Protein AF-A0A9D3VEQ7-F1 (afdb_monomer)

Secondary structure (DSSP, 8-state):
-PPPEEEEEEE-SS-EEEEEE-TT--EEEEEEESEEEEEEE-TTS-EEEEEEETT-EEEEPTT--EEEEE-SSS-EEEEEEESSS----EEHHHHHHH-SSPPPHHHHHHHHT--HHHHHHHHHHHSPP--

Structure (mmCIF, N/CA/C/O backbone):
data_AF-A0A9D3VEQ7-F1
#
_entry.id   AF-A0A9D3VEQ7-F1
#
loop_
_atom_site.group_PDB
_atom_site.id
_atom_site.type_symbol
_atom_site.label_atom_id
_atom_site.label_alt_id
_atom_site.label_comp_id
_atom_site.label_asym_id
_atom_site.label_entity_id
_atom_site.label_seq_id
_atom_site.pdbx_PDB_ins_code
_atom_site.Cartn_x
_atom_site.Cartn_y
_atom_site.Cartn_z
_atom_site.occupancy
_atom_site.B_iso_or_equiv
_atom_site.auth_seq_id
_atom_site.auth_comp_id
_atom_site.auth_asym_id
_atom_site.auth_atom_id
_atom_site.pdbx_PDB_model_num
ATOM 1 N N . MET A 1 1 ? -15.790 -11.306 -22.509 1.00 41.59 1 MET A N 1
ATOM 2 C CA . MET A 1 1 ? -14.312 -11.363 -22.578 1.00 41.59 1 MET A CA 1
ATOM 3 C C . MET A 1 1 ? -13.755 -10.433 -21.507 1.00 41.59 1 MET A C 1
ATOM 5 O O . MET A 1 1 ? -14.306 -9.340 -21.404 1.00 41.59 1 MET A O 1
ATOM 9 N N . PRO A 1 2 ? -12.759 -10.815 -20.685 1.00 47.62 2 PRO A N 1
ATOM 10 C CA . PRO A 1 2 ? -12.171 -9.885 -19.728 1.00 47.62 2 PRO A CA 1
ATOM 11 C C . PRO A 1 2 ? -11.446 -8.769 -20.483 1.00 47.62 2 PRO A C 1
ATOM 13 O O . PRO A 1 2 ? -10.547 -9.005 -21.283 1.00 47.62 2 PRO A O 1
ATOM 16 N N . THR A 1 3 ? -11.942 -7.560 -20.284 1.00 61.19 3 THR A N 1
ATOM 17 C CA . THR A 1 3 ? -11.346 -6.291 -20.683 1.00 61.19 3 THR A CA 1
ATOM 18 C C . THR A 1 3 ? -10.041 -5.950 -19.946 1.00 61.19 3 THR A C 1
ATOM 20 O O . THR A 1 3 ? -10.096 -5.984 -18.721 1.00 61.19 3 THR A O 1
ATOM 23 N N . ASN A 1 4 ? -8.934 -5.543 -20.585 1.00 70.19 4 ASN A N 1
ATOM 24 C CA . ASN A 1 4 ? -7.809 -4.876 -19.893 1.00 70.19 4 ASN A CA 1
ATOM 25 C C . ASN A 1 4 ? -8.074 -3.362 -19.748 1.00 70.19 4 ASN A C 1
ATOM 27 O O . ASN A 1 4 ? -8.793 -2.790 -20.569 1.00 70.19 4 ASN A O 1
ATOM 31 N N . SER A 1 5 ? -7.466 -2.696 -18.757 1.00 74.56 5 SER A N 1
ATOM 32 C CA . SER A 1 5 ? -7.425 -1.222 -18.673 1.00 74.56 5 SER A CA 1
ATOM 33 C C . SER A 1 5 ? -6.005 -0.703 -18.447 1.00 74.56 5 SER A C 1
ATOM 35 O O . SER A 1 5 ? -5.143 -1.407 -17.926 1.00 74.56 5 SER A O 1
ATOM 37 N N . ALA A 1 6 ? -5.751 0.539 -18.850 1.00 66.94 6 ALA A N 1
ATOM 38 C CA . ALA A 1 6 ? -4.511 1.246 -18.558 1.00 66.94 6 ALA A CA 1
ATOM 39 C C . ALA A 1 6 ? -4.844 2.639 -18.023 1.00 66.94 6 ALA A C 1
ATOM 41 O O . ALA A 1 6 ? -5.761 3.297 -18.518 1.00 66.94 6 ALA A O 1
ATOM 42 N N . VAL A 1 7 ? -4.098 3.078 -17.014 1.00 66.25 7 VAL A N 1
ATOM 43 C CA . VAL A 1 7 ? -4.229 4.400 -16.401 1.00 66.25 7 VAL A CA 1
ATOM 44 C C . VAL A 1 7 ? -2.844 5.039 -16.372 1.00 66.25 7 VAL A C 1
ATOM 46 O O . VAL A 1 7 ? -1.879 4.455 -15.880 1.00 66.25 7 VAL A O 1
ATOM 49 N N . ILE A 1 8 ? -2.724 6.253 -16.908 1.00 59.03 8 ILE A N 1
ATOM 50 C CA . ILE A 1 8 ? -1.494 7.036 -16.764 1.00 59.03 8 ILE A CA 1
ATOM 51 C C . ILE A 1 8 ? -1.531 7.699 -15.389 1.00 59.03 8 ILE A C 1
ATOM 53 O O . ILE A 1 8 ? -2.379 8.553 -15.133 1.00 59.03 8 ILE A O 1
ATOM 57 N N . ASN A 1 9 ? -0.598 7.317 -14.518 1.00 58.66 9 ASN A N 1
ATOM 58 C CA . ASN A 1 9 ? -0.481 7.870 -13.175 1.00 58.66 9 ASN A CA 1
ATOM 59 C C . ASN A 1 9 ? 0.713 8.830 -13.116 1.00 58.66 9 ASN A C 1
ATOM 61 O O . ASN A 1 9 ? 1.873 8.431 -12.994 1.00 58.66 9 ASN A O 1
ATOM 65 N N . ASN A 1 10 ? 0.425 10.131 -13.159 1.00 54.12 10 ASN A N 1
ATOM 66 C CA . ASN A 1 10 ? 1.429 11.162 -12.910 1.00 54.12 10 ASN A CA 1
ATOM 67 C C . ASN A 1 10 ? 1.599 11.355 -11.396 1.00 54.12 10 ASN A C 1
ATOM 69 O O . ASN A 1 10 ? 0.760 11.979 -10.744 1.00 54.12 10 ASN A O 1
ATOM 73 N N . LEU A 1 11 ? 2.689 10.835 -10.825 1.00 56.12 11 LEU A N 1
ATOM 74 C CA . LEU A 1 11 ? 3.002 10.988 -9.401 1.00 56.12 11 LEU A CA 1
ATOM 75 C C . LEU A 1 11 ? 3.703 12.340 -9.161 1.00 56.12 11 LEU A C 1
ATOM 77 O O . LEU A 1 11 ? 4.923 12.438 -9.039 1.00 56.12 11 LEU A O 1
ATOM 81 N N . VAL A 1 12 ? 2.917 13.420 -9.113 1.00 43.31 12 VAL A N 1
ATOM 82 C CA . VAL A 1 12 ? 3.423 14.786 -8.883 1.00 43.31 12 VAL A CA 1
ATOM 83 C C . VAL A 1 12 ? 3.491 15.093 -7.380 1.00 43.31 12 VAL A C 1
ATOM 85 O O . VAL A 1 12 ? 2.506 14.946 -6.662 1.00 43.31 12 VAL A O 1
ATOM 88 N N . GLY A 1 13 ? 4.645 15.563 -6.891 1.00 44.19 13 GLY A N 1
ATOM 89 C CA . GLY A 1 13 ? 4.853 15.922 -5.478 1.00 44.19 13 GLY A CA 1
ATOM 90 C C . GLY A 1 13 ? 5.301 14.747 -4.599 1.00 44.19 13 GLY A C 1
ATOM 91 O O . GLY A 1 13 ? 5.760 13.735 -5.109 1.00 44.19 13 GLY A O 1
ATOM 92 N N . SER A 1 14 ? 5.232 14.872 -3.267 1.00 38.03 14 SER A N 1
ATOM 93 C CA . SER A 1 14 ? 5.592 13.810 -2.302 1.00 38.03 14 SER A CA 1
ATOM 94 C C . SER A 1 14 ? 4.562 12.682 -2.258 1.00 38.03 14 SER A C 1
ATOM 96 O O . SER A 1 14 ? 3.858 12.521 -1.265 1.00 38.03 14 SER A O 1
ATOM 98 N N . VAL A 1 15 ? 4.455 11.907 -3.337 1.00 52.62 15 VAL A N 1
ATOM 99 C CA . VAL A 1 15 ? 3.482 10.815 -3.426 1.00 52.62 15 VAL A CA 1
ATOM 100 C C . VAL A 1 15 ? 4.093 9.529 -2.868 1.00 52.62 15 VAL A C 1
ATOM 102 O O . VAL A 1 15 ? 4.913 8.865 -3.501 1.00 52.62 15 VAL A O 1
ATOM 105 N N . ILE A 1 16 ? 3.699 9.198 -1.639 1.00 59.81 16 ILE A N 1
ATOM 106 C CA . ILE A 1 16 ? 3.647 7.813 -1.169 1.00 59.81 16 ILE A CA 1
ATOM 107 C C . ILE A 1 16 ? 2.237 7.342 -1.500 1.00 59.81 16 ILE A C 1
ATOM 109 O O . ILE A 1 16 ? 1.276 7.893 -0.955 1.00 59.81 16 ILE A O 1
ATOM 113 N N . THR A 1 17 ? 2.085 6.334 -2.357 1.00 68.38 17 THR A N 1
ATOM 114 C CA . THR A 1 17 ? 0.801 5.635 -2.418 1.00 68.38 17 THR A CA 1
ATOM 115 C C . THR A 1 17 ? 0.671 4.875 -1.103 1.00 68.38 17 THR A C 1
ATOM 117 O O . THR A 1 17 ? 1.466 3.977 -0.811 1.00 68.38 17 THR A O 1
ATOM 120 N N . THR A 1 18 ? -0.297 5.255 -0.272 1.00 74.62 18 THR A N 1
ATOM 121 C CA . THR A 1 18 ? -0.643 4.484 0.926 1.00 74.62 18 THR A CA 1
ATOM 122 C C . THR A 1 18 ? -0.859 3.022 0.550 1.00 74.62 18 THR A C 1
ATOM 124 O O . THR A 1 18 ? -1.428 2.752 -0.510 1.00 74.62 18 THR A O 1
ATOM 127 N N . ALA A 1 19 ? -0.410 2.104 1.412 1.00 90.69 19 ALA A N 1
ATOM 128 C CA . ALA A 1 19 ? -0.493 0.673 1.153 1.00 90.69 19 ALA A CA 1
ATOM 129 C C . ALA A 1 19 ? -1.922 0.280 0.755 1.00 90.69 19 ALA A C 1
ATOM 131 O O . ALA A 1 19 ? -2.884 0.579 1.476 1.00 90.69 19 ALA A O 1
ATOM 132 N N . ASN A 1 20 ? -2.052 -0.340 -0.412 1.00 94.44 20 ASN A N 1
ATOM 133 C CA . ASN A 1 20 ? -3.338 -0.635 -1.022 1.00 94.44 20 ASN A CA 1
ATOM 134 C C . ASN A 1 20 ? -3.305 -1.976 -1.761 1.00 94.44 20 ASN A C 1
ATOM 136 O O . ASN A 1 20 ? -2.265 -2.629 -1.843 1.00 94.44 20 ASN A O 1
ATOM 140 N N . THR A 1 21 ? -4.467 -2.407 -2.239 1.00 96.75 21 THR A N 1
ATOM 141 C CA . THR A 1 21 ? -4.602 -3.599 -3.071 1.00 96.75 21 THR A CA 1
ATOM 142 C C . THR A 1 21 ? -5.653 -3.408 -4.162 1.00 96.75 21 THR A C 1
ATOM 144 O O . THR A 1 21 ? -6.595 -2.619 -4.007 1.00 96.75 21 THR A O 1
ATOM 147 N N . HIS A 1 22 ? -5.501 -4.181 -5.237 1.00 96.25 22 HIS A N 1
ATOM 148 C CA . HIS A 1 22 ? -6.453 -4.313 -6.328 1.00 96.25 22 HIS A CA 1
ATOM 149 C C . HIS A 1 22 ? -7.118 -5.692 -6.239 1.00 96.25 22 HIS A C 1
ATOM 151 O O . HIS A 1 22 ? -6.501 -6.694 -6.601 1.00 96.25 22 HIS A O 1
ATOM 157 N N . PRO A 1 23 ? -8.364 -5.787 -5.736 1.00 95.81 23 PRO A N 1
ATOM 158 C CA . PRO A 1 23 ? -9.004 -7.076 -5.474 1.00 95.81 23 PRO A CA 1
ATOM 159 C C . PRO A 1 23 ? -9.403 -7.849 -6.739 1.00 95.81 23 PRO A C 1
ATOM 161 O O . PRO A 1 23 ? -9.899 -8.962 -6.615 1.00 95.81 23 PRO A O 1
ATOM 164 N N . ARG A 1 24 ? -9.289 -7.240 -7.927 1.00 95.31 24 ARG A N 1
ATOM 165 C CA . ARG A 1 24 ? -9.729 -7.826 -9.204 1.00 95.31 24 ARG A CA 1
ATOM 166 C C . ARG A 1 24 ? -8.732 -7.610 -10.345 1.00 95.31 24 ARG A C 1
ATOM 168 O O . ARG A 1 24 ? -9.149 -7.587 -11.503 1.00 95.31 24 ARG A O 1
ATOM 175 N N . ALA A 1 25 ? -7.472 -7.307 -10.032 1.00 94.38 25 ALA A N 1
ATOM 176 C CA . ALA A 1 25 ? -6.431 -7.151 -11.042 1.00 94.38 25 ALA A CA 1
ATOM 177 C C . ALA A 1 25 ? -5.022 -7.278 -10.468 1.00 94.38 25 ALA A C 1
ATOM 179 O O . ALA A 1 25 ? -4.751 -6.796 -9.370 1.00 94.38 25 ALA A O 1
ATOM 180 N N . SER A 1 26 ? -4.109 -7.808 -11.276 1.00 95.81 26 SER A N 1
ATOM 181 C CA . SER A 1 26 ? -2.684 -7.503 -11.145 1.00 95.81 26 SER A CA 1
ATOM 182 C C . SER A 1 26 ? -2.405 -6.125 -11.748 1.00 95.81 26 SER A C 1
ATOM 184 O O . SER A 1 26 ? -3.022 -5.746 -12.748 1.00 95.81 26 SER A O 1
ATOM 186 N N . GLU A 1 27 ? -1.458 -5.399 -11.164 1.00 95.56 27 GLU A N 1
ATOM 187 C CA . GLU A 1 27 ? -0.968 -4.122 -11.686 1.00 95.56 27 GLU A CA 1
ATOM 188 C C . GLU A 1 27 ? 0.447 -4.309 -12.234 1.00 95.56 27 GLU A C 1
ATOM 190 O O . GLU A 1 27 ? 1.302 -4.923 -11.596 1.00 95.56 27 GLU A O 1
ATOM 195 N N . ILE A 1 28 ? 0.716 -3.755 -13.408 1.00 94.50 28 ILE A N 1
ATOM 196 C CA . ILE A 1 28 ? 2.067 -3.582 -13.939 1.00 94.50 28 ILE A CA 1
ATOM 197 C C . ILE A 1 28 ? 2.359 -2.092 -14.031 1.00 94.50 28 ILE A C 1
ATOM 199 O O . ILE A 1 28 ? 1.527 -1.336 -14.525 1.00 94.50 28 ILE A O 1
ATOM 203 N N . ILE A 1 29 ? 3.543 -1.671 -13.598 1.00 94.19 29 ILE A N 1
ATOM 204 C CA . ILE A 1 29 ? 4.011 -0.300 -13.788 1.00 94.19 29 ILE A CA 1
ATOM 205 C C . ILE A 1 29 ? 5.252 -0.262 -14.672 1.00 94.19 29 ILE A C 1
ATOM 207 O O . ILE A 1 29 ? 6.133 -1.114 -14.555 1.00 94.19 29 ILE A O 1
ATOM 211 N N . PHE A 1 30 ? 5.327 0.753 -15.527 1.00 93.50 30 PHE A N 1
ATOM 212 C CA . PHE A 1 30 ? 6.519 1.133 -16.285 1.00 93.50 30 PHE A CA 1
ATOM 213 C C . PHE A 1 30 ? 6.928 2.553 -15.902 1.00 93.50 30 PHE A C 1
ATOM 215 O O . PHE A 1 30 ? 6.101 3.468 -15.969 1.00 93.50 30 PHE A O 1
ATOM 222 N N . VAL A 1 31 ? 8.187 2.755 -15.511 1.00 93.19 31 VAL A N 1
ATOM 223 C CA . VAL A 1 31 ? 8.672 4.070 -15.069 1.00 93.19 31 VAL A CA 1
ATOM 224 C C . VAL A 1 31 ? 9.021 4.945 -16.271 1.00 93.19 31 VAL A C 1
ATOM 226 O O . VAL A 1 31 ? 9.975 4.672 -17.000 1.00 93.19 31 VAL A O 1
ATOM 229 N N . LEU A 1 32 ? 8.270 6.031 -16.451 1.00 91.62 32 LEU A N 1
ATOM 230 C CA . LEU A 1 32 ? 8.497 7.032 -17.496 1.00 91.62 32 LEU A CA 1
ATOM 231 C C . LEU A 1 32 ? 9.638 7.986 -17.136 1.00 91.62 32 LEU A C 1
ATOM 233 O O . LEU A 1 32 ? 10.442 8.349 -18.000 1.00 91.62 32 LEU A O 1
ATOM 237 N N . ASP A 1 33 ? 9.705 8.391 -15.868 1.00 90.38 33 ASP A N 1
ATOM 238 C CA . ASP A 1 33 ? 10.737 9.283 -15.350 1.00 90.38 33 ASP A CA 1
ATOM 239 C C . ASP A 1 33 ? 10.910 9.138 -13.830 1.00 90.38 33 ASP A C 1
ATOM 241 O O . ASP A 1 33 ? 9.994 8.708 -13.124 1.00 90.38 33 ASP A O 1
ATOM 245 N N . GLY A 1 34 ? 12.083 9.522 -13.324 1.00 90.19 34 GLY A N 1
ATOM 246 C CA . GLY A 1 34 ? 12.412 9.478 -11.896 1.00 90.19 34 GLY A CA 1
ATOM 247 C C . GLY A 1 34 ? 12.713 8.078 -11.344 1.00 90.19 34 GLY A C 1
ATOM 248 O O . GLY A 1 34 ? 13.075 7.158 -12.082 1.00 90.19 34 GLY A O 1
ATOM 249 N N . GLU A 1 35 ? 12.607 7.950 -10.017 1.00 91.56 35 GLU A N 1
ATOM 250 C CA . GLU A 1 35 ? 12.920 6.737 -9.251 1.00 91.56 35 GLU A CA 1
ATOM 251 C C . GLU A 1 35 ? 11.851 6.467 -8.184 1.00 91.56 35 GLU A C 1
ATOM 253 O O . GLU A 1 35 ? 11.350 7.393 -7.535 1.00 91.56 35 GLU A O 1
ATOM 258 N N . LEU A 1 36 ? 11.515 5.193 -7.978 1.00 91.69 36 LEU A N 1
ATOM 259 C CA . LEU A 1 36 ? 10.546 4.736 -6.984 1.00 91.69 36 LEU A CA 1
ATOM 260 C C . LEU A 1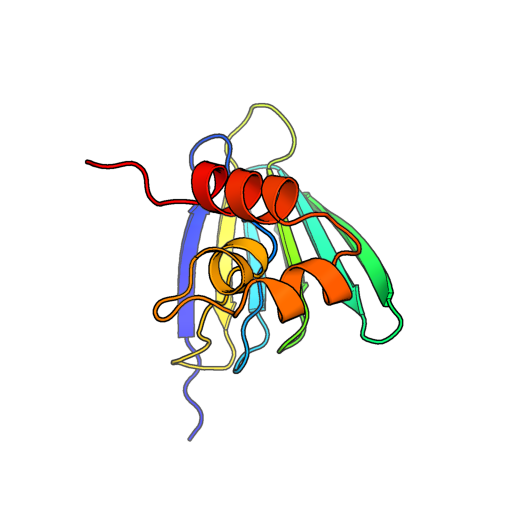 36 ? 11.098 3.568 -6.172 1.00 91.69 36 LEU A C 1
ATOM 262 O O . LEU A 1 36 ? 11.666 2.633 -6.725 1.00 91.69 36 LEU A O 1
ATOM 266 N N . ASP A 1 37 ? 10.825 3.571 -4.874 1.00 93.50 37 ASP A N 1
ATOM 267 C CA . ASP A 1 37 ? 10.850 2.369 -4.052 1.00 93.50 37 ASP A CA 1
ATOM 268 C C . ASP A 1 37 ? 9.467 1.726 -4.096 1.00 93.50 37 ASP A C 1
ATOM 270 O O . ASP A 1 37 ? 8.468 2.322 -3.673 1.00 93.50 37 ASP A O 1
ATOM 274 N N . VAL A 1 38 ? 9.405 0.500 -4.599 1.00 95.19 38 VAL A N 1
ATOM 275 C CA . VAL A 1 38 ? 8.162 -0.263 -4.717 1.00 95.19 38 VAL A CA 1
ATOM 276 C C . VAL A 1 38 ? 8.264 -1.569 -3.954 1.00 95.19 38 VAL A C 1
ATOM 278 O O . VAL A 1 38 ? 9.357 -2.110 -3.758 1.00 95.19 38 VAL A O 1
ATOM 281 N N . GLY A 1 39 ? 7.125 -2.097 -3.522 1.00 96.25 39 GLY A N 1
ATOM 282 C CA . GLY A 1 39 ? 7.092 -3.430 -2.943 1.00 96.25 39 GLY A CA 1
ATOM 283 C C . GLY A 1 39 ? 5.696 -3.956 -2.676 1.00 96.25 39 GLY A C 1
ATOM 284 O O . GLY A 1 39 ? 4.736 -3.194 -2.580 1.00 96.25 39 GLY A O 1
ATOM 285 N N . PHE A 1 40 ? 5.601 -5.275 -2.538 1.00 97.88 40 PHE A N 1
ATOM 286 C CA . PHE A 1 40 ? 4.388 -5.981 -2.143 1.00 97.88 40 PHE A CA 1
ATOM 287 C C . PHE A 1 40 ? 4.684 -7.037 -1.084 1.00 97.88 40 PHE A C 1
ATOM 289 O O . PHE A 1 40 ? 5.816 -7.500 -0.924 1.00 97.88 40 PHE A O 1
ATOM 296 N N . ILE A 1 41 ? 3.647 -7.413 -0.346 1.00 98.31 41 ILE A N 1
ATOM 297 C CA . ILE A 1 41 ? 3.729 -8.404 0.722 1.00 98.31 41 ILE A CA 1
ATOM 298 C C . ILE A 1 41 ? 3.072 -9.691 0.225 1.00 98.31 41 ILE A C 1
ATOM 300 O O . ILE A 1 41 ? 1.909 -9.700 -0.171 1.00 98.31 41 ILE A O 1
ATOM 304 N N . THR A 1 42 ? 3.835 -10.780 0.229 1.00 98.06 42 THR A N 1
ATOM 305 C CA . THR A 1 42 ? 3.338 -12.122 -0.113 1.00 98.06 42 THR A CA 1
ATOM 306 C C . THR A 1 42 ? 2.400 -12.662 0.966 1.00 98.06 42 THR A C 1
ATOM 308 O O . THR A 1 42 ? 2.447 -12.237 2.120 1.00 98.06 42 THR A O 1
ATOM 311 N N . THR A 1 43 ? 1.612 -13.685 0.635 1.00 97.50 43 THR A N 1
ATOM 312 C CA . THR A 1 43 ? 0.763 -14.405 1.604 1.00 97.50 43 THR A CA 1
ATOM 313 C C . THR A 1 43 ? 1.559 -15.120 2.703 1.00 97.50 43 THR A C 1
ATOM 315 O O . THR A 1 43 ? 1.011 -15.440 3.752 1.00 97.50 43 THR A O 1
ATOM 318 N N . ALA A 1 44 ? 2.867 -15.315 2.505 1.00 98.25 44 ALA A N 1
ATOM 319 C CA . ALA A 1 44 ? 3.801 -15.799 3.520 1.00 98.25 44 ALA A CA 1
ATOM 320 C C . ALA A 1 44 ? 4.367 -14.673 4.414 1.00 98.25 44 ALA A C 1
ATOM 322 O O . ALA A 1 44 ? 5.365 -14.882 5.101 1.00 98.25 44 ALA A O 1
ATOM 323 N N . ASN A 1 45 ? 3.780 -13.471 4.376 1.00 97.00 45 ASN A N 1
ATOM 324 C CA . ASN A 1 45 ? 4.232 -12.274 5.095 1.00 97.00 45 ASN A CA 1
ATOM 325 C C . ASN A 1 45 ? 5.675 -11.849 4.767 1.00 97.00 45 ASN A C 1
ATOM 327 O O . ASN A 1 45 ? 6.347 -11.221 5.584 1.00 97.00 45 ASN A O 1
ATOM 331 N N . LYS A 1 46 ? 6.165 -12.172 3.564 1.00 98.38 46 LYS A N 1
ATOM 332 C CA . LYS A 1 46 ? 7.473 -11.706 3.077 1.00 98.38 46 LYS A CA 1
ATOM 333 C C . LYS A 1 46 ? 7.306 -10.473 2.203 1.00 98.38 46 LYS A C 1
ATOM 335 O O . LYS A 1 46 ? 6.511 -10.506 1.263 1.00 98.38 46 LYS A O 1
ATOM 340 N N . LEU A 1 47 ? 8.081 -9.433 2.499 1.00 98.00 47 LEU A N 1
ATOM 341 C CA . LEU A 1 47 ? 8.209 -8.248 1.660 1.00 98.00 47 LEU A CA 1
ATOM 342 C C . LEU A 1 47 ? 9.102 -8.560 0.455 1.00 98.00 47 LEU A C 1
ATOM 344 O O . LEU A 1 47 ? 10.244 -8.984 0.625 1.00 98.00 47 LEU A O 1
ATOM 348 N N . ILE A 1 48 ? 8.586 -8.301 -0.742 1.00 98.31 48 ILE A N 1
ATOM 349 C CA . ILE A 1 48 ? 9.358 -8.233 -1.981 1.00 98.31 48 ILE A CA 1
ATOM 350 C C . ILE A 1 48 ? 9.409 -6.767 -2.384 1.00 98.31 48 ILE A C 1
ATOM 352 O O . ILE A 1 48 ? 8.365 -6.162 -2.627 1.00 98.31 48 ILE A O 1
ATOM 356 N N . SER A 1 49 ? 10.602 -6.183 -2.428 1.00 96.88 49 SER A N 1
ATOM 357 C CA . SER A 1 49 ? 10.784 -4.766 -2.736 1.00 96.88 49 SER A CA 1
ATOM 358 C C . SER A 1 49 ? 11.970 -4.525 -3.659 1.00 96.88 49 SER A C 1
ATOM 360 O O . SER A 1 49 ? 12.899 -5.333 -3.741 1.00 96.88 49 SER A O 1
ATOM 362 N N . LYS A 1 50 ? 11.915 -3.407 -4.384 1.00 96.31 50 LYS A N 1
ATOM 363 C CA . LYS A 1 50 ? 12.969 -2.973 -5.297 1.00 96.31 50 LYS A CA 1
ATOM 364 C C . LYS A 1 50 ? 12.921 -1.456 -5.474 1.00 96.31 50 LYS A C 1
ATOM 366 O O . LYS A 1 50 ? 11.838 -0.879 -5.543 1.00 96.31 50 LYS A O 1
ATOM 371 N N . SER A 1 51 ? 14.088 -0.832 -5.606 1.00 95.50 51 SER A N 1
ATOM 372 C CA . SER A 1 51 ? 14.199 0.516 -6.166 1.00 95.50 51 SER A CA 1
ATOM 373 C C . SER A 1 51 ? 14.247 0.409 -7.690 1.00 95.50 51 SER A C 1
ATOM 375 O O . SER A 1 51 ? 15.112 -0.277 -8.241 1.00 95.50 51 SER A O 1
ATOM 377 N N . ILE A 1 52 ? 13.291 1.042 -8.361 1.00 95.38 52 ILE A N 1
ATOM 378 C CA . ILE A 1 52 ? 13.136 1.055 -9.816 1.00 95.38 52 ILE A CA 1
ATOM 379 C C . ILE A 1 52 ? 13.292 2.480 -10.341 1.00 95.38 52 ILE A C 1
ATOM 381 O O . ILE A 1 52 ? 12.937 3.444 -9.662 1.00 95.38 52 ILE A O 1
ATOM 385 N N . LYS A 1 53 ? 13.819 2.626 -11.550 1.00 95.06 53 LYS A N 1
ATOM 386 C CA . LYS A 1 53 ? 14.063 3.921 -12.197 1.00 95.06 53 LYS A CA 1
ATOM 387 C C . LYS A 1 53 ? 13.512 3.937 -13.613 1.00 95.06 53 LYS A C 1
ATOM 389 O O . LYS A 1 53 ? 13.047 2.916 -14.107 1.00 95.06 53 LYS A O 1
ATOM 394 N N . LYS A 1 54 ? 13.574 5.093 -14.272 1.00 94.94 54 LYS A N 1
ATOM 395 C CA . LYS A 1 54 ? 13.185 5.255 -15.680 1.00 94.94 54 LYS A CA 1
ATOM 396 C C . LYS A 1 54 ? 13.597 4.059 -16.552 1.00 94.94 54 LYS A C 1
ATOM 398 O O . LYS A 1 54 ? 14.777 3.715 -16.613 1.00 94.94 54 LYS A O 1
ATOM 403 N N . GLY A 1 55 ? 12.621 3.483 -17.253 1.00 96.25 55 GLY A N 1
ATOM 404 C CA . GLY A 1 55 ? 12.788 2.309 -18.113 1.00 96.25 55 GLY A CA 1
ATOM 405 C C . GLY A 1 55 ? 12.549 0.961 -17.423 1.00 96.25 55 GLY A C 1
ATOM 406 O O . GLY A 1 55 ? 12.356 -0.034 -18.118 1.00 96.25 55 GLY A O 1
ATOM 407 N N . ASP A 1 56 ? 12.516 0.910 -16.090 1.00 97.56 56 ASP A N 1
ATOM 408 C CA . ASP A 1 56 ? 12.217 -0.317 -15.354 1.00 97.56 56 ASP A CA 1
ATOM 409 C C . ASP A 1 56 ? 10.713 -0.631 -15.341 1.00 97.56 56 ASP A C 1
ATOM 411 O O . ASP A 1 56 ? 9.851 0.253 -15.406 1.00 97.56 56 ASP A O 1
ATOM 415 N N . ILE A 1 57 ? 10.418 -1.924 -15.186 1.00 96.00 57 ILE A N 1
ATOM 416 C CA . ILE A 1 57 ? 9.076 -2.477 -14.992 1.00 96.00 57 ILE A CA 1
ATOM 417 C C . ILE A 1 57 ? 8.997 -3.156 -13.626 1.00 96.00 57 ILE A C 1
ATOM 419 O O . ILE A 1 57 ? 9.958 -3.789 -13.177 1.00 96.00 57 ILE A O 1
ATOM 423 N N . PHE A 1 58 ? 7.830 -3.079 -12.992 1.00 96.81 58 PHE A N 1
ATOM 424 C CA . PHE A 1 58 ? 7.512 -3.870 -11.807 1.00 96.81 58 PHE A CA 1
ATOM 425 C C . PHE A 1 58 ? 6.061 -4.362 -11.849 1.00 96.81 58 PHE A C 1
ATOM 427 O O . PHE A 1 58 ? 5.186 -3.661 -12.351 1.00 96.81 58 PHE A O 1
ATOM 434 N N . VAL A 1 59 ? 5.809 -5.566 -11.332 1.00 96.81 59 VAL A N 1
ATOM 435 C CA . VAL A 1 59 ? 4.476 -6.188 -11.307 1.00 96.81 59 VAL A CA 1
ATOM 436 C C . VAL A 1 59 ? 4.043 -6.416 -9.864 1.00 96.81 59 VAL A C 1
ATOM 438 O O . VAL A 1 59 ? 4.775 -7.016 -9.075 1.00 96.81 59 VAL A O 1
ATOM 441 N N . PHE A 1 60 ? 2.834 -5.972 -9.542 1.00 97.00 60 PHE A N 1
ATOM 442 C CA . PHE A 1 60 ? 2.136 -6.245 -8.294 1.00 97.00 60 PHE A CA 1
ATOM 443 C C . PHE A 1 60 ? 1.091 -7.342 -8.539 1.00 97.00 60 PHE A C 1
ATOM 445 O O . PHE A 1 60 ? 0.169 -7.140 -9.337 1.00 97.00 60 PHE A O 1
ATOM 452 N N . PRO A 1 61 ? 1.212 -8.511 -7.884 1.00 97.94 61 PRO A N 1
ATOM 453 C CA . PRO A 1 61 ? 0.229 -9.575 -8.039 1.00 97.94 61 PRO A CA 1
ATOM 454 C C . PRO A 1 61 ? -1.156 -9.177 -7.514 1.00 97.94 61 PRO A C 1
ATOM 456 O O . PRO A 1 61 ? -1.277 -8.456 -6.520 1.00 97.94 61 PRO A O 1
ATOM 459 N N . GLU A 1 62 ? -2.192 -9.700 -8.167 1.00 97.31 62 GLU A N 1
ATOM 460 C CA . GLU A 1 62 ? -3.594 -9.469 -7.811 1.00 97.31 62 GLU A CA 1
ATOM 461 C C . GLU A 1 62 ? -3.894 -9.747 -6.335 1.00 97.31 62 GLU A C 1
ATOM 463 O O . GLU A 1 62 ? -3.457 -10.750 -5.768 1.00 97.31 62 GLU A O 1
ATOM 468 N N . GLY A 1 63 ? -4.647 -8.844 -5.704 1.00 96.62 63 GLY A N 1
ATOM 469 C CA . GLY A 1 63 ? -5.099 -8.990 -4.320 1.00 96.62 63 GLY A CA 1
ATOM 470 C C . GLY A 1 63 ? -4.010 -8.849 -3.249 1.00 96.62 63 GLY A C 1
ATOM 471 O O . GLY A 1 63 ? -4.336 -8.845 -2.060 1.00 96.62 63 GLY A O 1
ATOM 472 N N . LEU A 1 64 ? -2.733 -8.684 -3.616 1.00 98.12 64 LEU A N 1
ATOM 473 C CA . LEU A 1 64 ? -1.672 -8.453 -2.638 1.00 98.12 64 LEU A CA 1
ATOM 474 C C . LEU A 1 64 ? -1.576 -6.979 -2.248 1.00 98.12 64 LEU A C 1
ATOM 476 O O . LEU A 1 64 ? -1.812 -6.068 -3.048 1.00 98.12 64 LEU A O 1
ATOM 480 N N . VAL A 1 65 ? -1.232 -6.750 -0.980 1.00 97.75 65 VAL A N 1
ATOM 481 C CA . VAL A 1 65 ? -0.970 -5.407 -0.464 1.00 97.75 65 VAL A CA 1
ATOM 482 C C . VAL A 1 65 ? 0.372 -4.938 -1.002 1.00 97.75 65 VAL A C 1
ATOM 484 O O . VAL A 1 65 ? 1.389 -5.610 -0.807 1.00 97.75 65 VAL A O 1
ATOM 487 N N . HIS A 1 66 ? 0.381 -3.775 -1.640 1.00 96.81 66 HIS A N 1
ATOM 488 C CA . HIS A 1 66 ? 1.580 -3.180 -2.208 1.00 96.81 66 HIS A CA 1
ATOM 489 C C . HIS A 1 66 ? 1.641 -1.668 -1.964 1.00 96.81 66 HIS A C 1
ATOM 491 O O . HIS A 1 66 ? 0.685 -1.042 -1.494 1.00 96.81 66 HIS A O 1
ATOM 497 N N . TYR A 1 67 ? 2.813 -1.093 -2.223 1.00 93.75 67 TYR A N 1
ATOM 498 C CA . TYR A 1 67 ? 3.078 0.334 -2.112 1.00 93.75 67 TYR A CA 1
ATOM 499 C C . TYR A 1 67 ? 4.080 0.794 -3.172 1.00 93.75 67 TYR A C 1
ATOM 501 O O . TYR A 1 67 ? 4.902 0.025 -3.677 1.00 93.75 67 TYR A O 1
ATOM 509 N N . GLN A 1 68 ? 4.032 2.091 -3.444 1.00 90.38 68 GLN A N 1
ATOM 510 C CA . GLN A 1 68 ? 4.954 2.835 -4.281 1.00 90.38 68 GLN A CA 1
ATOM 511 C C . GLN A 1 68 ? 5.317 4.117 -3.523 1.00 90.38 68 GLN A C 1
ATOM 513 O O . GLN A 1 68 ? 4.456 4.810 -2.967 1.00 90.38 68 GLN A O 1
ATOM 518 N N . LYS A 1 69 ? 6.602 4.442 -3.464 1.00 88.50 69 LYS A N 1
ATOM 519 C CA . LYS A 1 69 ? 7.109 5.663 -2.839 1.00 88.50 69 LYS A CA 1
ATOM 520 C C . LYS A 1 69 ? 8.137 6.272 -3.770 1.00 88.50 69 LYS A C 1
ATOM 522 O O . LYS A 1 69 ? 9.100 5.603 -4.121 1.00 88.50 69 LYS A O 1
ATOM 527 N N . LYS A 1 70 ? 7.986 7.547 -4.134 1.00 84.25 70 LYS A N 1
ATOM 528 C CA . LYS A 1 70 ?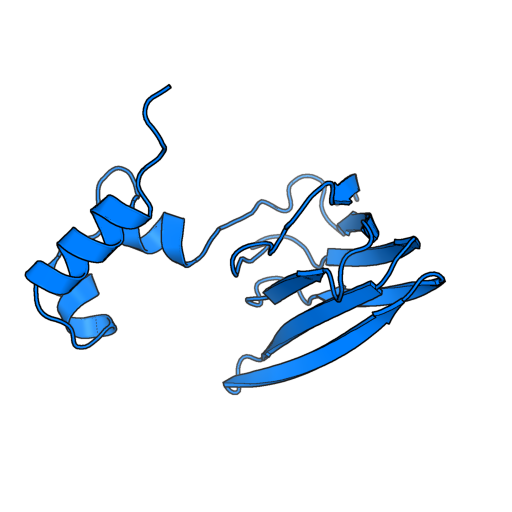 9.056 8.223 -4.879 1.00 84.25 70 LYS A CA 1
ATOM 529 C C . LYS A 1 70 ? 10.348 8.253 -4.057 1.00 84.25 70 LYS A C 1
ATOM 531 O O . LYS A 1 70 ? 10.308 8.528 -2.850 1.00 84.25 70 LYS A O 1
ATOM 536 N N . ASN A 1 71 ? 11.475 8.020 -4.717 1.00 78.50 71 ASN A N 1
ATOM 537 C CA . ASN A 1 71 ? 12.789 8.144 -4.108 1.00 78.50 71 ASN A CA 1
ATOM 538 C C . ASN A 1 71 ? 13.407 9.510 -4.461 1.00 78.50 71 ASN A C 1
ATOM 540 O O . ASN A 1 71 ? 13.335 9.976 -5.596 1.00 78.50 71 ASN A O 1
ATOM 544 N N . GLY A 1 72 ? 13.982 10.191 -3.470 1.00 72.75 72 GLY A N 1
ATOM 545 C CA . GLY A 1 72 ? 14.609 11.502 -3.650 1.00 72.75 72 GLY A CA 1
ATOM 546 C C . GLY A 1 72 ? 13.652 12.689 -3.859 1.00 72.75 72 GLY A C 1
ATOM 547 O O . GLY A 1 72 ? 12.450 12.651 -3.568 1.00 72.75 72 GLY A O 1
ATOM 548 N N . VAL A 1 73 ? 14.226 13.809 -4.311 1.00 71.00 73 VAL A N 1
ATOM 549 C CA . VAL A 1 73 ? 13.539 15.113 -4.417 1.00 71.00 73 VAL A CA 1
ATOM 550 C C . VAL A 1 73 ? 12.775 15.253 -5.734 1.00 71.00 73 VAL A C 1
ATOM 552 O O . VAL A 1 73 ? 11.689 15.833 -5.744 1.00 71.00 73 VAL A O 1
ATOM 555 N N . LYS A 1 74 ? 13.302 14.684 -6.824 1.00 77.31 74 LYS A N 1
ATOM 556 C CA . LYS A 1 74 ? 12.724 14.812 -8.167 1.00 77.31 74 LYS A CA 1
ATOM 557 C C . LYS A 1 74 ? 11.338 14.138 -8.251 1.00 77.31 74 LYS A C 1
ATOM 559 O O . LYS A 1 74 ? 11.079 13.187 -7.508 1.00 77.31 74 LYS A O 1
ATOM 564 N N . PRO A 1 75 ? 10.424 14.645 -9.098 1.00 83.31 75 PRO A N 1
ATOM 565 C CA . PRO A 1 75 ? 9.193 13.937 -9.442 1.00 83.31 75 PRO A CA 1
ATOM 566 C C . PRO A 1 75 ? 9.486 12.581 -10.098 1.00 83.31 75 PRO A C 1
ATOM 568 O O . PRO A 1 75 ? 10.560 12.387 -10.666 1.00 83.31 75 PRO A O 1
ATOM 571 N N . ALA A 1 76 ? 8.518 11.669 -10.036 1.00 85.88 76 ALA A N 1
ATOM 572 C CA . ALA A 1 76 ? 8.541 10.410 -10.772 1.00 85.88 76 ALA A CA 1
ATOM 573 C C . ALA A 1 76 ? 7.212 10.237 -11.516 1.00 85.88 76 ALA A C 1
ATOM 575 O O . ALA A 1 76 ? 6.182 10.757 -11.08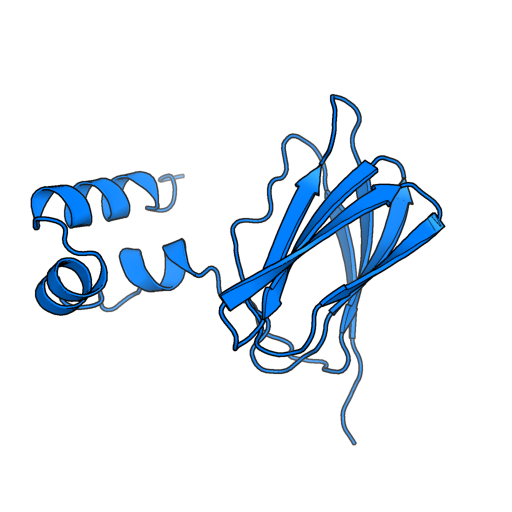9 1.00 85.88 76 ALA A O 1
ATOM 576 N N . SER A 1 77 ? 7.212 9.519 -12.629 1.00 87.69 77 SER A N 1
ATOM 577 C CA . SER A 1 77 ? 5.997 9.243 -13.399 1.00 87.69 77 SER A CA 1
ATOM 578 C C . SER A 1 77 ? 5.995 7.805 -13.890 1.00 87.69 77 SER A C 1
ATOM 580 O O . SER A 1 77 ? 7.043 7.252 -14.232 1.00 87.69 77 SER A O 1
ATOM 582 N N . VAL A 1 78 ? 4.816 7.180 -13.897 1.00 89.69 78 VAL A N 1
ATOM 583 C CA . VAL A 1 78 ? 4.645 5.782 -14.302 1.00 89.69 78 VAL A CA 1
ATOM 584 C C . VAL A 1 78 ? 3.415 5.618 -15.192 1.00 89.69 78 VAL A C 1
ATOM 586 O O . VAL A 1 78 ? 2.417 6.326 -15.045 1.00 89.69 78 VAL A O 1
ATOM 589 N N . ILE A 1 79 ? 3.459 4.647 -16.099 1.00 88.62 79 ILE A N 1
ATOM 590 C CA . ILE A 1 79 ? 2.247 4.089 -16.713 1.00 88.62 79 ILE A CA 1
ATOM 591 C C . ILE A 1 79 ? 1.856 2.866 -15.895 1.00 88.62 79 ILE A C 1
ATOM 593 O O . ILE A 1 79 ? 2.692 1.980 -15.730 1.00 88.62 79 ILE A O 1
ATOM 597 N N . ALA A 1 80 ? 0.611 2.814 -15.415 1.00 91.31 80 ALA A N 1
ATOM 598 C CA . ALA A 1 80 ? 0.049 1.648 -14.744 1.00 91.31 80 ALA A CA 1
ATOM 599 C C . ALA A 1 80 ? -0.927 0.917 -15.680 1.00 91.31 80 ALA A C 1
ATOM 601 O O . ALA A 1 80 ? -1.811 1.520 -16.292 1.00 91.31 80 ALA A O 1
ATOM 602 N N . GLY A 1 81 ? -0.764 -0.394 -15.805 1.00 90.38 81 GLY A N 1
ATOM 603 C CA . GLY A 1 81 ? -1.646 -1.281 -16.553 1.00 90.38 81 GLY A CA 1
ATOM 604 C C . GLY A 1 81 ? -2.303 -2.294 -15.628 1.00 90.38 81 GLY A C 1
ATOM 605 O O . GLY A 1 81 ? -1.671 -2.783 -14.695 1.00 90.38 81 GLY A O 1
ATOM 606 N N . PHE A 1 82 ? -3.553 -2.639 -15.918 1.00 93.06 82 PHE A N 1
ATOM 607 C CA . PHE A 1 82 ? -4.331 -3.615 -15.165 1.00 93.06 82 PHE A CA 1
ATOM 608 C C . PHE A 1 82 ? -4.922 -4.654 -16.116 1.00 93.06 82 PHE A C 1
ATOM 610 O O . PHE 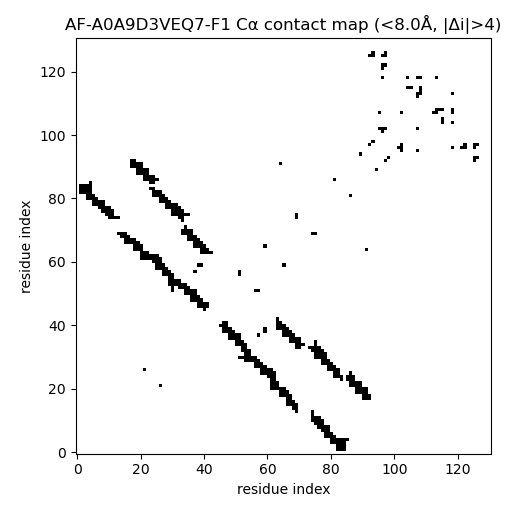A 1 82 ? -5.483 -4.321 -17.165 1.00 93.06 82 PHE A O 1
ATOM 617 N N . ASN A 1 83 ? -4.882 -5.924 -15.722 1.00 91.75 83 ASN A N 1
ATOM 618 C CA . ASN A 1 83 ? -5.520 -7.021 -16.465 1.00 91.75 83 ASN A CA 1
ATOM 619 C C . ASN A 1 83 ? -7.048 -7.106 -16.231 1.00 91.75 83 ASN A C 1
ATOM 6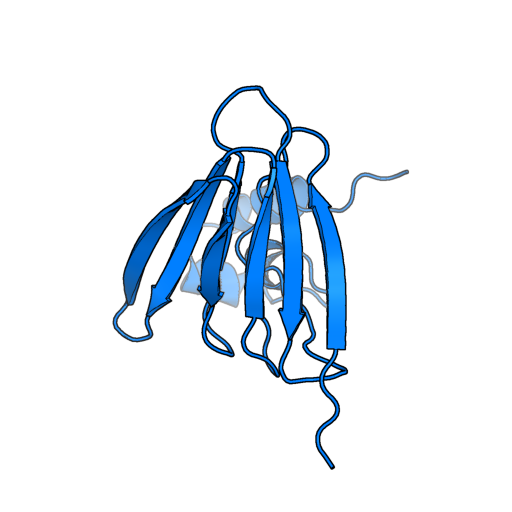21 O O . ASN A 1 83 ? -7.647 -8.171 -16.350 1.00 91.75 83 ASN A O 1
ATOM 625 N N . SER A 1 84 ? -7.676 -5.985 -15.866 1.00 87.75 84 SER A N 1
ATOM 626 C CA . SER A 1 84 ? -9.114 -5.846 -15.637 1.00 87.75 84 SER A CA 1
ATOM 627 C C . SER A 1 84 ? -9.543 -4.412 -15.917 1.00 87.75 84 SER A C 1
ATOM 629 O O . SER A 1 84 ? -8.830 -3.471 -15.573 1.00 87.75 84 SER A O 1
ATOM 631 N N . GLN A 1 85 ? -10.727 -4.221 -16.496 1.00 86.31 85 GLN A N 1
ATOM 632 C CA . GLN A 1 85 ? -11.360 -2.903 -16.635 1.00 86.31 85 GLN A CA 1
ATOM 633 C C . GLN A 1 85 ? -11.757 -2.287 -15.293 1.00 86.31 85 GLN A C 1
ATOM 635 O O . GLN A 1 85 ? -11.834 -1.069 -15.161 1.00 86.31 85 GLN A O 1
ATOM 640 N N . PHE A 1 86 ? -12.023 -3.130 -14.297 1.00 89.38 86 PHE A N 1
ATOM 641 C CA . PHE A 1 86 ? -12.535 -2.709 -13.001 1.00 89.38 86 PHE A CA 1
ATOM 642 C C . PHE A 1 86 ? -11.630 -3.239 -11.889 1.00 89.38 86 PHE A C 1
ATOM 644 O O . PHE A 1 86 ? -12.117 -3.991 -11.041 1.00 89.38 86 PHE A O 1
ATOM 651 N N . PRO A 1 87 ? -10.340 -2.849 -11.841 1.00 89.62 87 PRO A N 1
ATOM 652 C CA . PRO A 1 87 ? -9.392 -3.389 -10.864 1.00 89.62 87 PRO A CA 1
ATOM 653 C C . PRO A 1 87 ? -9.877 -3.160 -9.426 1.00 89.62 87 PRO A C 1
ATOM 655 O O . PRO A 1 87 ? -9.788 -4.046 -8.575 1.00 89.62 87 PRO A O 1
ATOM 658 N N . GLY A 1 88 ? -10.485 -1.989 -9.188 1.00 91.75 88 GLY A N 1
ATOM 659 C CA . GLY A 1 88 ? -10.808 -1.492 -7.854 1.00 91.75 88 GLY A CA 1
ATOM 660 C C . GLY A 1 88 ? -9.542 -1.164 -7.072 1.00 91.75 88 GLY A C 1
ATOM 661 O O . GLY A 1 88 ? -8.503 -1.765 -7.295 1.00 91.75 88 GLY A O 1
ATOM 662 N N . THR A 1 89 ? -9.623 -0.233 -6.130 1.00 92.81 89 THR A N 1
ATOM 663 C CA . THR A 1 89 ? -8.490 0.098 -5.258 1.00 92.81 89 THR A CA 1
ATOM 664 C C . THR A 1 89 ? -8.993 0.176 -3.834 1.00 92.81 89 THR A C 1
ATOM 666 O O . THR A 1 89 ? -9.960 0.886 -3.555 1.00 92.81 89 THR A O 1
ATOM 669 N N . GLN A 1 90 ? -8.345 -0.546 -2.928 1.00 93.94 90 GLN A N 1
ATOM 670 C CA . GLN A 1 90 ? -8.648 -0.489 -1.504 1.00 93.94 90 GLN A CA 1
ATOM 671 C C . GLN A 1 90 ? -7.409 -0.047 -0.734 1.00 93.94 90 GLN A C 1
ATOM 673 O O . GLN A 1 90 ? -6.446 -0.798 -0.610 1.00 93.94 90 GLN A O 1
ATOM 678 N N . SER A 1 91 ? -7.437 1.172 -0.189 1.00 93.62 91 SER A N 1
ATOM 679 C CA . SER A 1 91 ? -6.449 1.607 0.805 1.00 93.62 91 SER A CA 1
ATOM 680 C C . SER A 1 91 ? -6.680 0.837 2.099 1.00 93.62 91 SER A C 1
ATOM 682 O O . SER A 1 91 ? -7.783 0.884 2.653 1.00 93.62 91 SER A O 1
ATOM 684 N N . ILE A 1 92 ? -5.653 0.154 2.604 1.00 94.81 92 ILE A N 1
ATOM 685 C CA . ILE A 1 92 ? -5.788 -0.712 3.783 1.00 94.81 92 ILE A CA 1
ATOM 686 C C . ILE A 1 92 ? -6.161 0.110 5.021 1.00 94.81 92 ILE A C 1
ATOM 688 O O . ILE A 1 92 ? -7.125 -0.199 5.720 1.00 94.81 92 ILE A O 1
ATOM 692 N N . ALA A 1 9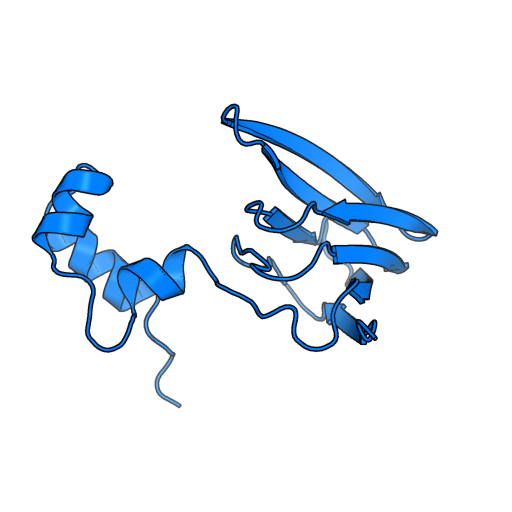3 ? -5.439 1.205 5.267 1.00 93.38 93 ALA A N 1
ATOM 693 C CA . ALA A 1 93 ? -5.664 2.040 6.443 1.00 93.38 93 ALA A CA 1
ATOM 694 C C . ALA A 1 93 ? -7.011 2.778 6.374 1.00 93.38 93 ALA A C 1
ATOM 696 O O . ALA A 1 93 ? -7.783 2.759 7.332 1.00 93.38 93 ALA A O 1
ATOM 697 N N . THR A 1 94 ? -7.322 3.407 5.240 1.00 93.44 94 THR A N 1
ATOM 698 C CA . THR A 1 94 ? -8.565 4.176 5.079 1.00 93.44 94 THR A CA 1
ATOM 699 C C . THR A 1 94 ? -9.787 3.265 5.192 1.00 93.44 94 THR A C 1
ATOM 701 O O . THR A 1 94 ? -10.719 3.588 5.929 1.00 93.44 94 THR A O 1
ATOM 704 N N . THR A 1 95 ? -9.762 2.097 4.542 1.00 94.56 95 THR A N 1
ATOM 705 C CA . THR A 1 95 ? -10.884 1.147 4.576 1.00 94.56 95 THR A CA 1
ATOM 706 C C . THR A 1 95 ? -11.149 0.648 5.994 1.00 94.56 95 THR A C 1
ATOM 708 O O . THR A 1 95 ? -12.296 0.627 6.423 1.00 94.56 95 THR A O 1
ATOM 711 N N . LEU A 1 96 ? -10.113 0.307 6.765 1.00 95.75 96 LEU A N 1
ATOM 712 C CA . LEU A 1 96 ? -10.304 -0.245 8.110 1.00 95.75 96 LEU A CA 1
ATOM 713 C C . LEU A 1 96 ? -10.688 0.809 9.155 1.00 95.75 96 LEU A C 1
ATOM 715 O O . LEU A 1 96 ? -11.468 0.520 10.061 1.00 95.75 96 LEU A O 1
ATOM 719 N N . PHE A 1 97 ? -10.157 2.030 9.052 1.00 96.06 97 PHE A N 1
ATOM 720 C CA . PHE A 1 97 ? -10.346 3.046 10.093 1.00 96.06 97 PHE A CA 1
ATOM 721 C C . PHE A 1 97 ? -11.424 4.087 9.773 1.00 96.06 97 PHE A C 1
ATOM 723 O O . PHE A 1 97 ? -11.893 4.748 10.698 1.00 96.06 97 PHE A O 1
ATOM 730 N N . THR A 1 98 ? -11.835 4.249 8.515 1.00 95.25 98 THR A N 1
ATOM 731 C CA . THR A 1 98 ? -12.741 5.341 8.101 1.00 95.25 98 THR A CA 1
ATOM 732 C C . THR A 1 98 ? -13.907 4.892 7.215 1.00 95.25 98 THR A C 1
ATOM 734 O O . THR A 1 98 ? -14.571 5.733 6.615 1.00 95.25 98 THR A O 1
ATOM 737 N N . SER A 1 99 ? -14.186 3.583 7.135 1.00 95.44 99 SER A N 1
ATOM 738 C CA . SER A 1 9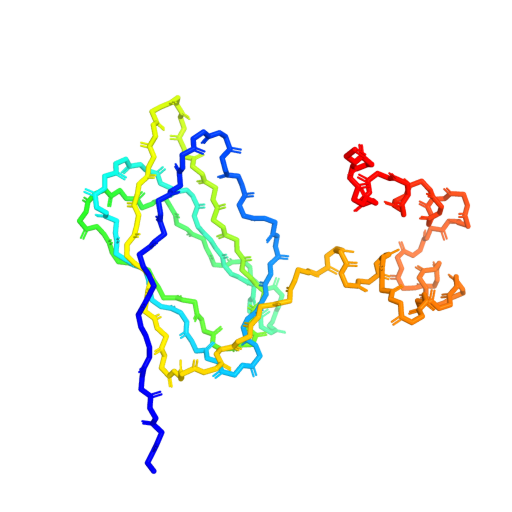9 ? -15.353 3.064 6.410 1.00 95.44 99 SER A CA 1
ATOM 739 C C . SER A 1 99 ? -16.666 3.681 6.895 1.00 95.44 99 SER A C 1
ATOM 741 O O . SER A 1 99 ? -16.791 4.118 8.038 1.00 95.44 99 SER A O 1
ATOM 743 N N . THR A 1 100 ? -17.680 3.663 6.035 1.00 94.56 100 THR A N 1
ATOM 744 C CA . THR A 1 100 ? -19.051 4.015 6.413 1.00 94.56 100 THR A CA 1
ATOM 745 C C . THR A 1 100 ? -19.979 2.857 6.036 1.00 94.56 100 THR A C 1
ATOM 747 O O . THR A 1 100 ? -20.079 2.556 4.847 1.00 94.56 100 THR A O 1
ATOM 750 N N . PRO A 1 101 ? -20.637 2.192 7.007 1.00 95.94 101 PRO A N 1
ATOM 751 C CA . PRO A 1 101 ? -20.501 2.378 8.458 1.00 95.94 101 PRO A CA 1
ATOM 752 C C . PRO A 1 101 ? -19.103 1.991 8.981 1.00 95.94 101 PRO A C 1
ATOM 754 O O . PRO A 1 101 ? -18.343 1.277 8.323 1.00 95.94 101 PRO A O 1
ATOM 757 N N . LEU A 1 102 ? -18.750 2.490 10.168 1.00 96.38 102 LEU A N 1
ATOM 758 C CA . LEU A 1 102 ? -17.442 2.241 10.778 1.00 96.38 102 LEU A CA 1
ATOM 759 C C . LEU A 1 102 ? -17.296 0.774 11.192 1.00 96.38 102 LEU A C 1
ATOM 761 O O . LEU A 1 102 ? -18.210 0.199 11.785 1.00 96.38 102 LEU A O 1
ATOM 765 N N . VAL A 1 103 ? -16.106 0.205 10.975 1.00 97.50 103 VAL A N 1
ATOM 766 C CA . VAL A 1 103 ? -15.719 -1.063 11.610 1.00 97.50 103 VAL A CA 1
ATOM 767 C C . VAL A 1 103 ? -15.844 -0.910 13.133 1.00 97.50 103 VAL A C 1
ATOM 769 O O . VAL A 1 103 ? -15.286 0.052 13.673 1.00 97.50 103 VAL A O 1
ATOM 772 N N . PRO A 1 104 ? -16.532 -1.820 13.849 1.00 97.44 104 PRO A N 1
ATOM 773 C CA . PRO A 1 104 ? -16.706 -1.712 15.293 1.00 97.44 104 PRO A CA 1
ATOM 774 C C . PRO A 1 104 ? -15.374 -1.597 16.041 1.00 97.44 104 PRO A C 1
ATOM 776 O O . PRO A 1 104 ? -14.422 -2.323 15.754 1.00 97.44 104 PRO A O 1
ATOM 779 N N . ASP A 1 105 ? -15.316 -0.720 17.048 1.00 97.25 105 ASP A N 1
ATOM 780 C CA . ASP A 1 105 ? -14.076 -0.437 17.783 1.00 97.25 105 ASP A CA 1
ATOM 781 C C . ASP A 1 105 ? -13.431 -1.711 18.349 1.00 97.25 105 ASP A C 1
ATOM 783 O O . ASP A 1 105 ? -12.216 -1.849 18.268 1.00 97.25 105 ASP A O 1
ATOM 787 N N . HIS A 1 106 ? -14.226 -2.664 18.854 1.00 97.12 106 HIS A N 1
ATOM 788 C CA . HIS A 1 106 ? -13.715 -3.906 19.445 1.00 97.12 106 HIS A CA 1
ATOM 789 C C . HIS A 1 106 ? -12.976 -4.810 18.441 1.00 97.12 106 HIS A C 1
ATOM 791 O O . HIS A 1 106 ? -12.047 -5.520 18.825 1.00 97.12 106 HIS A O 1
ATOM 797 N N . VAL A 1 107 ? -13.351 -4.769 17.156 1.00 98.00 107 VAL A N 1
ATOM 798 C CA . VAL A 1 107 ? -12.656 -5.507 16.089 1.00 98.00 107 VAL A CA 1
ATOM 799 C C . VAL A 1 107 ? -11.266 -4.909 15.884 1.00 98.00 107 VAL A C 1
ATOM 801 O O . VAL A 1 107 ? -10.271 -5.632 15.852 1.00 98.00 107 VAL A O 1
ATOM 804 N N . LEU A 1 108 ? -11.178 -3.577 15.817 1.00 97.81 108 LEU A N 1
ATOM 805 C CA . LEU A 1 108 ? -9.912 -2.871 15.614 1.00 97.81 108 LEU A CA 1
ATOM 806 C C . LEU A 1 108 ? -9.011 -2.930 16.854 1.00 97.81 108 LEU A C 1
ATOM 808 O O . LEU A 1 108 ? -7.808 -3.136 16.715 1.00 97.81 108 LEU A O 1
ATOM 812 N N . THR A 1 109 ? -9.554 -2.792 18.066 1.00 98.06 109 THR A N 1
ATOM 813 C CA . THR A 1 109 ? -8.745 -2.899 19.291 1.00 98.06 109 THR A CA 1
ATOM 814 C C . THR A 1 109 ? -8.169 -4.300 19.459 1.00 98.06 109 THR A C 1
ATOM 816 O O . THR A 1 109 ? -6.998 -4.430 19.814 1.00 98.06 109 THR A O 1
ATOM 819 N N . LYS A 1 110 ? -8.946 -5.348 19.148 1.00 97.88 110 LYS A N 1
ATOM 820 C CA . LYS A 1 110 ? -8.468 -6.734 19.196 1.00 97.88 110 LYS A CA 1
ATOM 821 C C . LYS A 1 110 ? -7.450 -7.027 18.093 1.00 97.88 110 LYS A C 1
ATOM 823 O O . LYS A 1 110 ? -6.406 -7.598 18.393 1.00 97.88 110 LYS A O 1
ATOM 828 N N . GLY A 1 111 ? -7.730 -6.622 16.853 1.00 96.06 111 GLY A N 1
ATOM 829 C CA . GLY A 1 111 ? -6.871 -6.903 15.698 1.00 96.06 111 GLY A CA 1
ATOM 830 C C . GLY A 1 111 ? -5.529 -6.169 15.735 1.00 96.06 111 GLY A C 1
ATOM 831 O O . GLY A 1 111 ? -4.503 -6.752 15.402 1.00 96.06 111 GLY A O 1
ATOM 832 N N . TYR A 1 112 ? -5.519 -4.914 16.191 1.00 95.94 112 TYR A N 1
ATOM 833 C CA . TYR A 1 112 ? -4.304 -4.096 16.268 1.00 95.94 112 TYR A CA 1
ATOM 834 C C . TYR A 1 112 ? -3.643 -4.092 17.651 1.00 95.94 112 TYR A C 1
ATOM 836 O O . TYR A 1 112 ? -2.586 -3.488 17.803 1.00 95.94 112 TYR A O 1
ATOM 844 N N . GLN A 1 113 ? -4.250 -4.737 18.654 1.00 97.00 113 GLN A N 1
ATOM 845 C CA . GLN A 1 113 ? -3.768 -4.756 20.043 1.00 97.00 113 GLN A CA 1
ATOM 846 C C . GLN A 1 113 ? -3.562 -3.342 20.621 1.00 97.00 113 GLN A C 1
ATOM 848 O O . GLN A 1 113 ? -2.603 -3.060 21.336 1.00 97.00 113 GLN A O 1
ATOM 853 N N . ILE A 1 114 ? -4.487 -2.433 20.303 1.00 96.69 114 ILE A N 1
ATOM 854 C CA . ILE A 1 114 ? -4.485 -1.039 20.765 1.00 96.69 114 ILE A CA 1
ATOM 855 C C . ILE A 1 114 ? -5.753 -0.722 21.554 1.00 96.69 114 ILE A C 1
ATOM 857 O O . ILE A 1 114 ? -6.801 -1.328 21.354 1.00 96.69 114 ILE A O 1
ATOM 861 N N . GLY A 1 115 ? -5.691 0.290 22.420 1.00 97.38 115 GLY A N 1
ATOM 862 C CA . GLY A 1 115 ? -6.878 0.809 23.101 1.00 97.38 115 GLY A CA 1
ATOM 863 C C . GLY A 1 115 ? -7.795 1.626 22.180 1.00 97.38 115 GLY A C 1
ATOM 864 O O . GLY A 1 115 ? -7.384 2.117 21.125 1.00 97.38 115 GLY A O 1
ATOM 865 N N . THR A 1 116 ? -9.027 1.876 22.629 1.00 96.88 116 THR A N 1
ATOM 866 C CA . THR A 1 116 ? -10.022 2.705 21.914 1.00 96.88 116 THR A CA 1
ATOM 867 C C . THR A 1 116 ? -9.518 4.122 21.622 1.00 96.88 116 THR A C 1
ATOM 869 O O . THR A 1 116 ? -9.805 4.682 20.565 1.00 96.88 116 THR A O 1
ATOM 872 N N . LYS A 1 117 ? -8.696 4.699 22.513 1.00 97.31 117 LYS A N 1
ATOM 873 C CA . LYS A 1 117 ? -8.001 5.979 22.270 1.00 97.31 117 LYS A CA 1
ATOM 874 C C . LYS A 1 117 ? -7.093 5.911 21.034 1.00 97.31 117 LYS A C 1
ATOM 876 O O . LYS A 1 117 ? -7.046 6.868 20.264 1.00 97.31 117 LYS A O 1
ATOM 881 N N . GLY A 1 118 ? -6.407 4.785 20.827 1.00 97.06 118 GLY A N 1
ATOM 882 C CA . GLY A 1 118 ? -5.580 4.530 19.646 1.00 97.06 118 GLY A CA 1
ATOM 883 C C . GLY A 1 118 ? -6.420 4.468 18.373 1.00 97.06 118 GLY A C 1
ATOM 884 O O . GLY A 1 118 ? -6.119 5.181 17.418 1.00 97.06 118 GLY A O 1
ATOM 885 N N . VAL A 1 119 ? -7.523 3.711 18.395 1.00 97.62 119 VAL A N 1
ATOM 886 C CA . VAL A 1 119 ? -8.473 3.632 17.269 1.00 97.62 119 VAL A CA 1
ATOM 887 C C . VAL A 1 119 ? -8.981 5.024 16.889 1.00 97.62 119 VAL A C 1
ATOM 889 O O . VAL A 1 119 ? -8.826 5.437 15.742 1.00 97.62 119 VAL A O 1
ATOM 892 N N . LYS A 1 120 ? -9.499 5.795 17.854 1.00 96.38 120 LYS A N 1
ATOM 893 C CA . LYS A 1 120 ? -9.995 7.165 17.620 1.00 96.38 120 LYS A CA 1
ATOM 894 C C . LYS A 1 120 ? -8.917 8.084 17.044 1.00 96.38 120 LYS A C 1
ATOM 896 O O . LYS A 1 120 ? -9.185 8.829 16.105 1.00 96.38 120 LYS A O 1
ATOM 901 N N . LYS A 1 121 ? -7.684 8.002 17.557 1.00 96.56 121 LYS A N 1
ATOM 902 C CA . LYS A 1 121 ? -6.545 8.767 17.029 1.00 96.56 121 LYS A CA 1
ATOM 903 C C . LYS A 1 121 ? -6.273 8.429 15.561 1.00 96.56 121 LYS A C 1
ATOM 905 O O . LYS A 1 121 ? -6.041 9.346 14.777 1.00 96.56 121 LYS A O 1
ATOM 910 N N . MET A 1 122 ? -6.316 7.150 15.188 1.00 95.69 122 MET A N 1
ATOM 911 C CA . MET A 1 122 ? -6.130 6.722 13.797 1.00 95.69 122 MET A CA 1
ATOM 912 C C . MET A 1 122 ? -7.270 7.206 12.899 1.00 95.69 122 MET A C 1
ATOM 914 O O . MET A 1 122 ? -6.989 7.776 11.847 1.00 95.69 122 MET A O 1
ATOM 918 N N . ARG A 1 123 ? -8.531 7.087 13.341 1.00 95.50 123 ARG A N 1
ATOM 919 C CA . 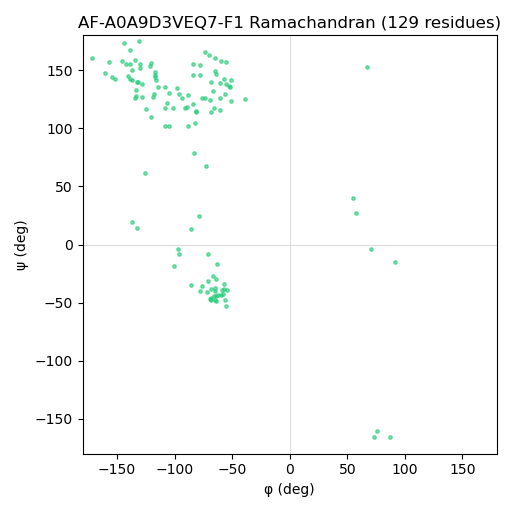ARG A 1 123 ? -9.688 7.619 12.600 1.00 95.50 123 ARG A CA 1
ATOM 920 C C . ARG A 1 123 ? -9.545 9.111 12.317 1.00 95.50 123 ARG A C 1
ATOM 922 O O . ARG A 1 123 ? -9.687 9.530 11.179 1.00 95.50 123 ARG A O 1
ATOM 929 N N . ASN A 1 124 ? -9.188 9.899 13.330 1.00 94.25 124 ASN A N 1
ATOM 930 C CA . ASN A 1 124 ? -9.036 11.347 13.182 1.00 94.25 124 ASN A CA 1
ATOM 931 C C . ASN A 1 124 ? -7.893 11.725 12.231 1.00 94.25 124 ASN A C 1
ATOM 933 O O . ASN A 1 124 ? -8.014 12.689 11.486 1.00 94.25 124 ASN A O 1
ATOM 937 N N . LYS A 1 125 ? -6.782 10.975 12.251 1.00 93.00 125 LYS A N 1
ATOM 938 C CA . LYS A 1 125 ? -5.638 11.219 11.358 1.00 93.00 125 LYS A CA 1
ATOM 939 C C . LYS A 1 125 ? -5.915 10.851 9.902 1.00 93.00 125 LYS A C 1
ATOM 941 O O . LYS A 1 125 ? -5.313 11.445 9.016 1.00 93.00 125 LYS A O 1
ATOM 946 N N . LEU A 1 126 ? -6.754 9.842 9.680 1.00 91.75 126 LEU A N 1
ATOM 947 C CA . LEU A 1 126 ? -7.079 9.312 8.354 1.00 91.75 126 LEU A CA 1
ATOM 948 C C . LEU A 1 126 ? -8.375 9.896 7.782 1.00 91.75 126 LEU A C 1
ATOM 950 O O . LEU A 1 126 ? -8.687 9.639 6.622 1.00 91.75 126 LEU A O 1
ATOM 954 N N . ALA A 1 127 ? -9.127 10.658 8.580 1.00 85.81 127 ALA A N 1
ATOM 955 C CA . ALA A 1 127 ? -10.339 11.321 8.134 1.00 85.81 127 ALA A CA 1
ATOM 956 C C . ALA A 1 127 ? -10.036 12.242 6.937 1.00 85.81 127 ALA A C 1
ATOM 958 O O . ALA A 1 127 ? -8.990 12.904 6.924 1.00 85.81 127 ALA A O 1
ATOM 959 N N . PRO A 1 128 ? -10.946 12.326 5.949 1.00 77.38 128 PRO A N 1
ATOM 960 C CA . PRO A 1 128 ? -10.824 13.297 4.872 1.00 77.38 128 PRO A CA 1
ATOM 961 C C . PRO A 1 128 ? -10.637 14.698 5.458 1.00 77.38 128 PRO A C 1
ATOM 963 O O . PRO A 1 128 ? -11.328 15.076 6.410 1.00 77.38 128 PRO A O 1
ATOM 966 N N . LYS A 1 129 ? -9.709 15.482 4.901 1.00 71.69 129 LYS A N 1
ATOM 967 C CA . LYS A 1 129 ? -9.631 16.904 5.249 1.00 71.69 129 LYS A CA 1
ATOM 968 C C . LYS A 1 129 ? -10.962 17.539 4.857 1.00 71.69 129 LYS A C 1
ATOM 970 O O . LYS A 1 129 ? -11.388 17.382 3.716 1.00 71.69 129 LYS A O 1
ATOM 975 N N . LYS A 1 130 ? -11.617 18.222 5.800 1.00 56.06 130 LYS A N 1
ATOM 976 C CA . LYS A 1 130 ? -12.783 19.048 5.480 1.00 56.06 130 LYS A CA 1
ATOM 977 C C . LYS A 1 130 ? -12.312 20.125 4.503 1.00 56.06 130 LYS A C 1
ATOM 979 O O . LYS A 1 130 ? -11.410 20.886 4.850 1.00 56.06 130 LYS A O 1
ATOM 984 N N . THR A 1 131 ? -12.839 20.080 3.286 1.00 43.28 131 THR A N 1
ATOM 985 C CA . THR A 1 131 ? -12.735 21.148 2.287 1.00 43.28 131 THR A CA 1
ATOM 986 C C . THR A 1 131 ? -13.553 22.345 2.721 1.00 43.28 131 THR A C 1
ATOM 988 O O . THR A 1 131 ? -14.662 22.098 3.252 1.00 43.28 131 THR A O 1
#

pLDDT: mean 87.85, std 14.77, range [38.03, 98.38]

InterPro domains:
  IPR001929 Germin [PR00325] (20-40)
  IPR001929 Germin [PR00325] (50-70)
  IPR001929 Germin [PR00325] (83-98)
  IPR001929 Germin [cd02241] (21-126)
  IPR006045 Cupin 1 [PF00190] (18-117)
  IPR006045 Cupin 1 [SM00835] (1-120)
  IPR011051 RmlC-like cupin domain superfamily [SSF51182] (19-126)
  IPR014710 RmlC-like jelly roll fold [G3DSA:2.60.120.10] (4-129)

Solvent-accessible surface area (backbone atoms only — not comparable to full-atom values): 7235 Å² total; per-residue (Å²): 130,91,44,66,35,74,49,80,46,76,41,73,65,95,44,60,50,69,51,24,29,22,79,51,19,35,42,37,39,38,29,74,35,44,34,32,41,34,35,37,40,46,96,84,75,44,81,49,70,48,80,44,38,54,77,37,74,53,76,46,62,54,56,34,46,29,38,42,29,60,45,80,88,65,59,29,30,35,42,36,35,28,73,18,68,68,29,60,81,44,44,54,65,49,56,59,54,62,32,86,77,64,63,58,64,69,59,53,26,64,75,68,72,41,54,69,71,53,54,53,52,50,27,65,72,64,46,79,79,86,126

Organism: NCBI:txid47602

Mean predicted aligned error: 5.8 Å

Nearest PDB structures (foldseek):
  2uya-assembly1_A  TM=9.162E-01  e=3.045E-07  Bacillus subtilis
  6l9i-assembly1_D  TM=8.671E-01  e=1.946E-07  Companilactobacillus farciminis
  2uyb-assembly1_A  TM=8.997E-01  e=7.054E-07  Bacillus subtilis
  2v09-assembly1_A  TM=8.993E-01  e=9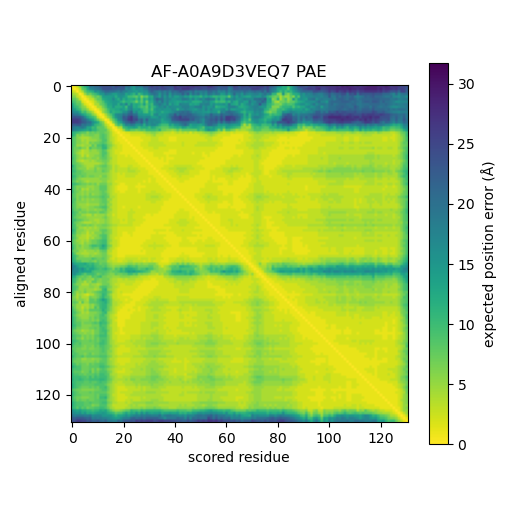.333E-07  Bacillus subtilis
  5hi0-assembly1_A  TM=8.789E-01  e=8.825E-07  Bacillus subtilis subsp. subtilis str. 168

Radius of gyration: 16.49 Å; Cα contacts (8 Å, |Δi|>4): 277; chains: 1; bounding box: 35×37×46 Å

Sequence (131 aa):
MPTNSAVINNLVGSVITTANTHPRASEIIFVLDGELDVGFITTANKLISKSIKKGDIFVFPEGLVHYQKKNGVKPASVIAGFNSQFPGTQSIATTLFTSTPLVPDHVLTKGYQIGTKGVKKMRNKLAPKKT

Foldseek 3Di:
DFDKDKDWDFQPDFDKPAWKAQQAWKKKKAWQAAKKWKWWADPVRDIDIDIDGHGDMDIGDHPITMIIGGDDDDTITIIMIISHPPRDMGRPLCCQQPDVVHDDLVVVCVVVVHDSVVSVVSNVVNPPDDD